Protein AF-A0A1E5L088-F1 (afdb_monomer)

Nearest PDB structures (foldseek):
  4i6u-assembly1_A  TM=7.385E-01  e=3.704E-01  Enterobact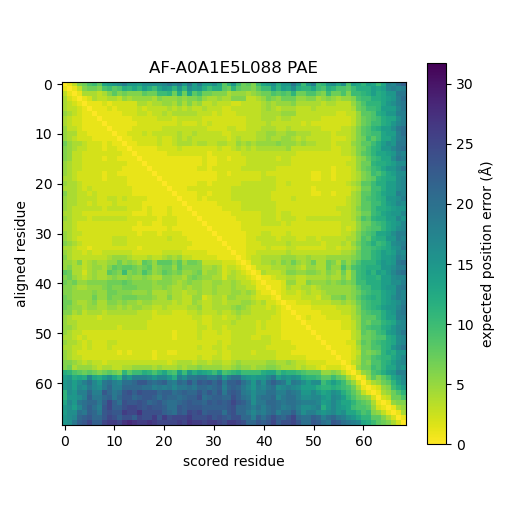er sp. RFL1396
  3g5g-assembly5_I  TM=7.288E-01  e=4.795E-01  Enterobacter sp. RFL1396
  4x4b-assembly1_B  TM=7.311E-01  e=8.570E-01  Enterobacter sp. RFL1396
  4iwr-assembly1_B  TM=7.346E-01  e=1.183E+00  Enterobacter sp. RFL1396
  4yg1-assembly1_C  TM=6.689E-01  e=7.533E-01  Escherichia coli K-12

Structure (mmCIF, N/CA/C/O backbone):
data_AF-A0A1E5L088-F1
#
_entry.id   AF-A0A1E5L088-F1
#
loop_
_atom_site.group_PDB
_atom_site.id
_atom_site.type_symbol
_atom_site.label_atom_id
_atom_site.label_alt_id
_atom_site.label_comp_id
_atom_site.label_asym_id
_atom_site.label_entity_id
_atom_site.label_seq_id
_atom_site.pdbx_PDB_ins_code
_atom_site.Cartn_x
_atom_site.Cartn_y
_atom_site.Cartn_z
_atom_site.occupancy
_atom_site.B_iso_or_equiv
_atom_site.auth_seq_id
_atom_site.auth_comp_id
_atom_site.auth_asym_id
_atom_site.auth_atom_id
_atom_site.pdbx_PDB_model_num
ATOM 1 N N . MET A 1 1 ? 8.319 -6.066 -11.812 1.00 58.53 1 MET A N 1
ATOM 2 C CA . MET A 1 1 ? 7.363 -6.987 -11.165 1.00 58.53 1 MET A CA 1
ATOM 3 C C . MET A 1 1 ? 5.961 -6.401 -11.288 1.00 58.53 1 MET A C 1
ATOM 5 O O . MET A 1 1 ? 5.807 -5.229 -10.983 1.00 58.53 1 MET A O 1
ATOM 9 N N . LYS A 1 2 ? 4.964 -7.145 -11.787 1.00 59.69 2 LYS A N 1
ATOM 10 C CA . LYS A 1 2 ? 3.590 -6.636 -11.979 1.00 59.69 2 LYS A CA 1
ATOM 11 C C . LYS A 1 2 ? 2.630 -7.318 -11.000 1.00 59.69 2 LYS A C 1
ATOM 13 O O . LYS A 1 2 ? 1.874 -8.201 -11.380 1.00 59.69 2 LYS A O 1
ATOM 18 N N . ILE A 1 3 ? 2.689 -6.933 -9.729 1.00 69.38 3 ILE A N 1
ATOM 19 C CA . ILE A 1 3 ? 1.676 -7.337 -8.743 1.00 69.38 3 ILE A CA 1
ATOM 20 C C . ILE A 1 3 ? 0.494 -6.376 -8.869 1.00 69.38 3 ILE A C 1
ATOM 22 O O . ILE A 1 3 ? 0.705 -5.169 -8.942 1.00 69.38 3 ILE A O 1
ATOM 26 N N . ASN A 1 4 ? -0.736 -6.884 -8.887 1.00 78.75 4 ASN A N 1
ATOM 27 C CA . ASN A 1 4 ? -1.924 -6.043 -8.989 1.00 78.75 4 ASN A CA 1
ATOM 28 C C . ASN A 1 4 ? -2.418 -5.590 -7.611 1.00 78.75 4 ASN A C 1
ATOM 30 O O . ASN A 1 4 ? -3.182 -6.311 -6.981 1.00 78.75 4 ASN A O 1
ATOM 34 N N . LEU A 1 5 ? -2.018 -4.392 -7.165 1.00 80.81 5 LEU A N 1
ATOM 35 C CA . LEU A 1 5 ? -2.424 -3.836 -5.864 1.00 80.81 5 LEU A CA 1
ATOM 36 C C . LEU A 1 5 ? -3.947 -3.781 -5.697 1.00 80.81 5 LEU A C 1
ATOM 38 O O . LEU A 1 5 ? -4.453 -4.139 -4.636 1.00 80.81 5 LEU A O 1
ATOM 42 N N . LYS A 1 6 ? -4.673 -3.395 -6.752 1.00 85.25 6 LYS A N 1
ATOM 43 C CA . LYS A 1 6 ? -6.136 -3.310 -6.730 1.00 85.25 6 LYS A CA 1
ATOM 44 C C . LYS A 1 6 ? -6.772 -4.639 -6.339 1.00 85.25 6 LYS A C 1
ATOM 46 O O . LYS A 1 6 ? -7.630 -4.659 -5.466 1.00 85.25 6 LYS A O 1
ATOM 51 N N . LYS A 1 7 ? -6.282 -5.746 -6.904 1.00 86.38 7 LYS A N 1
ATOM 52 C CA . LYS A 1 7 ? -6.753 -7.093 -6.560 1.00 86.38 7 LYS A CA 1
ATOM 53 C C . LYS A 1 7 ? -6.656 -7.361 -5.052 1.00 86.38 7 LYS A C 1
ATOM 55 O O . LYS 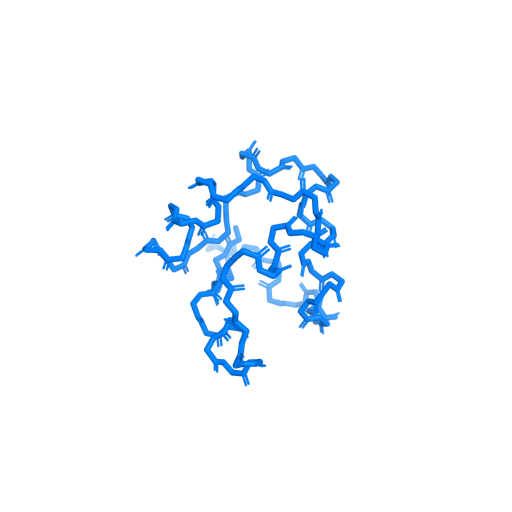A 1 7 ? -7.644 -7.757 -4.451 1.00 86.38 7 LYS A O 1
ATOM 60 N N . TYR A 1 8 ? -5.498 -7.114 -4.441 1.00 87.56 8 TYR A N 1
ATOM 61 C CA . TYR A 1 8 ? -5.280 -7.429 -3.023 1.00 87.56 8 TYR A CA 1
ATOM 62 C C . TYR A 1 8 ? -6.070 -6.521 -2.078 1.00 87.56 8 TYR A C 1
ATOM 64 O O . TYR A 1 8 ? -6.584 -6.986 -1.062 1.00 87.56 8 TYR A O 1
ATOM 72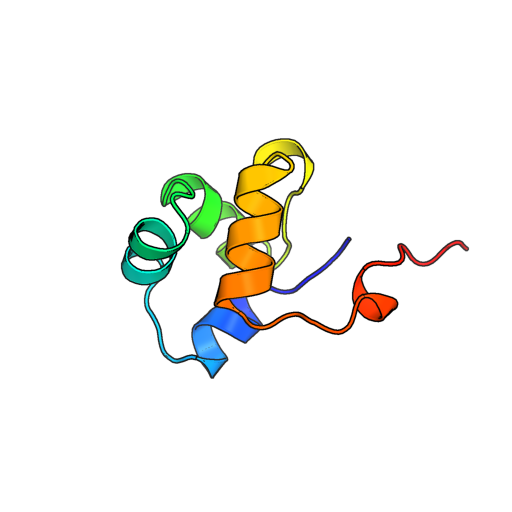 N N . VAL A 1 9 ? -6.183 -5.235 -2.413 1.00 88.12 9 VAL A N 1
ATOM 73 C CA . VAL A 1 9 ? -6.975 -4.267 -1.641 1.00 88.12 9 VAL A CA 1
ATOM 74 C C . VAL A 1 9 ? -8.459 -4.646 -1.674 1.00 88.12 9 VAL A C 1
ATOM 76 O O . VAL A 1 9 ? -9.094 -4.723 -0.620 1.00 88.12 9 VAL A O 1
ATOM 79 N N . ASP A 1 10 ? -8.982 -4.959 -2.863 1.00 88.38 10 ASP A N 1
ATOM 80 C CA . ASP A 1 10 ? -10.384 -5.328 -3.061 1.00 88.38 10 ASP A CA 1
ATOM 81 C C . ASP A 1 10 ? -10.705 -6.692 -2.399 1.00 88.38 10 ASP A C 1
ATOM 83 O O . ASP A 1 10 ? -11.731 -6.826 -1.729 1.00 88.38 10 ASP A O 1
ATOM 87 N N . GLU A 1 11 ? -9.816 -7.693 -2.507 1.00 89.69 11 GLU A N 1
ATOM 88 C CA . GLU A 1 11 ? -9.971 -9.019 -1.874 1.00 89.69 11 GLU A CA 1
ATOM 89 C C . GLU A 1 11 ? -9.939 -8.950 -0.341 1.00 89.69 11 GLU A C 1
ATOM 91 O O . GLU A 1 11 ? -10.761 -9.584 0.326 1.00 89.69 11 GLU A O 1
ATOM 96 N N . LYS A 1 12 ? -9.027 -8.151 0.230 1.00 89.94 12 LYS A N 1
ATOM 97 C CA . LYS A 1 12 ? -8.912 -7.956 1.684 1.00 89.94 12 LYS A CA 1
ATOM 98 C C . LYS A 1 12 ? -10.001 -7.025 2.240 1.00 89.94 12 LYS A C 1
ATOM 100 O O . LYS A 1 12 ? -10.166 -6.954 3.455 1.00 89.94 12 LYS A O 1
ATOM 105 N N . LYS A 1 13 ? -10.771 -6.356 1.367 1.00 92.56 13 LYS A N 1
ATOM 106 C CA . LYS A 1 13 ? -11.842 -5.397 1.704 1.00 92.56 13 LYS A CA 1
ATOM 107 C C . LYS A 1 13 ? -11.360 -4.266 2.619 1.00 92.56 13 LYS A C 1
ATOM 109 O O . LYS A 1 13 ? -12.045 -3.889 3.569 1.00 92.56 13 LYS A O 1
ATOM 114 N N . VAL A 1 14 ? -10.171 -3.740 2.337 1.00 93.06 14 VAL A N 1
ATOM 115 C CA . VAL A 1 14 ? -9.555 -2.633 3.089 1.00 93.06 14 VAL A CA 1
ATOM 116 C C . VAL A 1 14 ? -9.511 -1.369 2.244 1.00 93.06 14 VAL A C 1
ATOM 118 O O . VAL A 1 14 ? -9.556 -1.433 1.018 1.00 93.06 14 VAL A O 1
ATOM 121 N N . THR A 1 15 ? -9.412 -0.210 2.890 1.00 94.75 15 THR A N 1
ATOM 122 C CA . THR A 1 15 ? -9.199 1.059 2.185 1.00 94.75 15 THR A CA 1
ATOM 123 C C . THR A 1 15 ? -7.706 1.362 2.067 1.00 94.75 15 THR A C 1
ATOM 125 O O . THR A 1 15 ? -6.891 0.833 2.828 1.00 94.75 15 THR A O 1
ATOM 128 N N . LEU A 1 16 ? -7.323 2.227 1.125 1.00 94.31 16 LEU A N 1
ATOM 129 C CA . LEU A 1 16 ? -5.917 2.594 0.941 1.00 94.31 16 LEU A CA 1
ATOM 130 C C . LEU A 1 16 ? -5.353 3.379 2.134 1.00 94.31 16 LEU A C 1
ATOM 132 O O . LEU A 1 16 ? -4.163 3.276 2.405 1.00 94.31 16 LEU A O 1
ATOM 136 N N . GLU A 1 17 ? -6.186 4.098 2.887 1.00 96.75 17 GLU A N 1
ATOM 137 C CA . GLU A 1 17 ? -5.799 4.780 4.128 1.00 96.75 17 GLU A CA 1
ATOM 138 C C . GLU A 1 17 ? -5.378 3.780 5.208 1.00 96.75 17 GLU A C 1
ATOM 140 O O . GLU A 1 17 ? -4.398 4.005 5.919 1.00 96.75 17 GLU A O 1
ATOM 145 N N . VAL A 1 18 ? -6.092 2.653 5.310 1.00 95.88 18 VAL A N 1
ATOM 146 C CA . VAL A 1 18 ? -5.718 1.563 6.219 1.00 95.88 18 VAL A CA 1
ATOM 147 C C . VAL A 1 18 ? -4.391 0.961 5.777 1.00 95.88 18 VAL A C 1
ATOM 149 O O . VAL A 1 18 ? -3.494 0.810 6.599 1.00 95.88 18 VAL A O 1
ATOM 152 N N . VAL A 1 19 ? -4.226 0.679 4.483 1.00 94.00 19 VAL A N 1
ATOM 153 C CA . VAL A 1 19 ? -2.959 0.150 3.954 1.00 94.00 19 VAL A CA 1
ATOM 154 C C . VAL A 1 19 ? -1.808 1.113 4.253 1.00 94.00 19 VAL A C 1
ATOM 156 O O . VAL A 1 19 ? -0.801 0.687 4.804 1.00 94.00 19 VAL A O 1
ATOM 159 N N . ALA A 1 20 ? -1.977 2.410 3.983 1.00 94.75 20 ALA A N 1
ATOM 160 C CA . ALA A 1 20 ? -0.966 3.433 4.245 1.00 94.75 20 ALA A CA 1
ATOM 161 C C . ALA A 1 20 ? -0.522 3.446 5.713 1.00 94.75 20 ALA A C 1
ATOM 163 O O . ALA A 1 20 ? 0.673 3.466 6.011 1.00 94.75 20 ALA A O 1
ATOM 164 N N . LYS A 1 21 ? -1.492 3.388 6.634 1.00 95.56 21 LYS A N 1
ATOM 165 C CA . LYS A 1 21 ? -1.240 3.366 8.076 1.00 95.56 21 LYS A CA 1
ATOM 166 C C . LYS A 1 21 ? -0.472 2.115 8.511 1.00 95.56 21 LYS A C 1
ATOM 168 O O . LYS A 1 21 ? 0.452 2.226 9.310 1.00 95.56 21 LYS A O 1
ATOM 173 N N . GLU A 1 22 ? -0.853 0.948 8.003 1.00 94.38 22 GLU A N 1
ATOM 174 C CA . GLU A 1 22 ? -0.280 -0.337 8.421 1.00 94.38 22 GLU A CA 1
ATOM 175 C C . GLU A 1 22 ? 1.086 -0.616 7.773 1.00 94.38 22 GLU A C 1
ATOM 177 O O . GLU A 1 22 ? 1.936 -1.265 8.377 1.00 94.38 22 GLU A O 1
ATOM 182 N N . THR A 1 23 ? 1.334 -0.116 6.557 1.00 91.25 23 THR A N 1
ATOM 183 C CA . THR A 1 23 ? 2.590 -0.369 5.829 1.00 91.25 23 THR A CA 1
ATOM 184 C C . THR A 1 23 ? 3.591 0.778 5.909 1.00 91.25 23 THR A C 1
ATOM 186 O O . THR A 1 23 ? 4.753 0.594 5.534 1.00 91.25 23 THR A O 1
ATOM 189 N N . GLY A 1 24 ? 3.157 1.961 6.354 1.00 92.69 24 GLY A N 1
ATOM 190 C CA . GLY A 1 24 ? 3.956 3.189 6.345 1.00 92.69 24 GLY A CA 1
ATOM 191 C C . GLY A 1 24 ? 4.242 3.724 4.938 1.00 92.69 24 GLY A C 1
ATOM 192 O O . GLY A 1 24 ? 5.125 4.560 4.771 1.00 92.69 24 GLY A O 1
ATOM 193 N N . VAL A 1 25 ? 3.535 3.224 3.920 1.00 91.44 25 VAL A N 1
ATOM 194 C CA . VAL A 1 25 ? 3.656 3.710 2.540 1.00 91.44 25 VAL A CA 1
ATOM 195 C C . VAL A 1 25 ? 2.726 4.898 2.360 1.00 91.44 25 VAL A C 1
ATOM 197 O O . VAL A 1 25 ? 1.581 4.873 2.805 1.00 91.44 25 VAL A O 1
ATOM 200 N N . GLU A 1 26 ? 3.206 5.933 1.682 1.00 93.44 26 GLU A N 1
ATOM 201 C CA . GLU A 1 26 ? 2.422 7.137 1.435 1.00 93.44 26 GLU A CA 1
ATOM 202 C C . GLU A 1 26 ? 1.145 6.840 0.636 1.00 93.44 26 GLU A C 1
ATOM 204 O O . GLU A 1 26 ? 1.157 6.124 -0.371 1.00 93.44 26 GLU A O 1
ATOM 209 N N . LEU A 1 27 ? 0.031 7.435 1.074 1.00 93.81 27 LEU A N 1
ATOM 210 C CA . LEU A 1 27 ? -1.286 7.230 0.470 1.00 93.81 27 LEU A CA 1
ATOM 211 C C . LEU A 1 27 ? -1.319 7.631 -1.011 1.00 93.81 27 LEU A C 1
ATOM 213 O O . LEU A 1 27 ? -1.918 6.928 -1.821 1.00 93.81 27 LEU A O 1
ATOM 217 N N . GLU A 1 28 ? -0.654 8.727 -1.383 1.00 92.56 28 GLU A N 1
ATOM 218 C CA . GLU A 1 28 ? -0.577 9.182 -2.778 1.00 92.56 28 GLU A CA 1
ATOM 219 C C . GLU A 1 28 ? 0.091 8.138 -3.680 1.00 92.56 28 GLU A C 1
ATOM 221 O O . GLU A 1 28 ? -0.386 7.852 -4.781 1.00 92.56 28 GLU A O 1
ATOM 226 N N . MET A 1 29 ? 1.147 7.494 -3.181 1.00 90.44 29 MET A N 1
ATOM 227 C CA . MET A 1 29 ? 1.837 6.429 -3.900 1.00 90.44 29 MET A CA 1
ATOM 228 C C . MET A 1 29 ? 0.943 5.193 -4.050 1.00 90.44 29 MET A C 1
ATOM 230 O O . MET A 1 29 ? 0.886 4.588 -5.123 1.00 90.44 29 MET A O 1
ATOM 234 N N . LEU A 1 30 ? 0.199 4.836 -2.999 1.00 91.75 30 LEU A N 1
ATOM 235 C CA . LEU A 1 30 ? -0.780 3.747 -3.040 1.00 91.75 3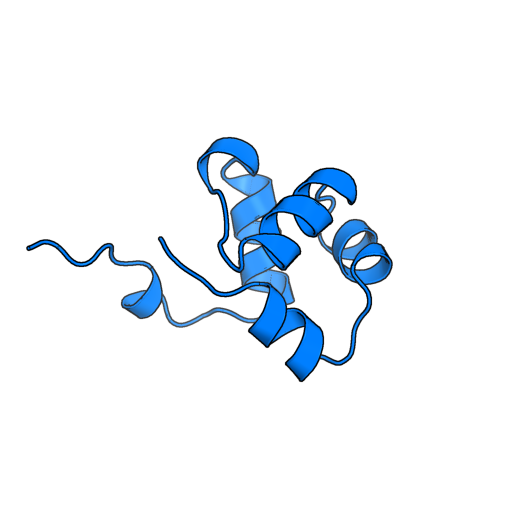0 LEU A CA 1
ATOM 236 C C . LEU A 1 30 ? -1.913 4.024 -4.031 1.00 91.75 30 LEU A C 1
ATOM 238 O O . LEU A 1 30 ? -2.279 3.121 -4.779 1.00 91.75 30 LEU A O 1
ATOM 242 N N . LEU A 1 31 ? -2.424 5.255 -4.092 1.00 92.06 31 LEU A N 1
ATOM 243 C CA . LEU A 1 31 ? -3.438 5.673 -5.065 1.00 92.06 31 LEU A CA 1
ATOM 244 C C . LEU A 1 31 ? -2.932 5.529 -6.501 1.00 92.06 31 LEU A C 1
ATOM 246 O O . LEU A 1 31 ? -3.621 4.963 -7.352 1.00 92.06 31 LEU A O 1
ATOM 250 N N . GLU A 1 32 ? -1.713 5.993 -6.776 1.00 89.88 32 GLU A N 1
ATOM 251 C CA . GLU A 1 32 ? -1.101 5.858 -8.096 1.00 89.88 32 GLU A CA 1
ATOM 252 C C . GLU A 1 32 ? -0.961 4.379 -8.499 1.00 89.88 32 GLU A C 1
ATOM 254 O O . GLU A 1 32 ? -1.364 3.990 -9.598 1.00 89.88 32 GLU A O 1
ATOM 259 N N . MET A 1 33 ? -0.439 3.540 -7.600 1.00 88.00 33 MET A N 1
ATOM 260 C CA . MET A 1 33 ? -0.252 2.105 -7.844 1.00 88.00 33 MET A CA 1
ATOM 261 C C . MET A 1 33 ? -1.575 1.343 -7.960 1.00 88.00 33 MET A C 1
ATOM 263 O O . MET A 1 33 ? -1.681 0.428 -8.778 1.00 88.00 33 MET A O 1
ATOM 267 N N . TYR A 1 34 ? -2.589 1.720 -7.178 1.00 88.88 34 TYR A N 1
ATOM 268 C CA . TYR A 1 34 ? -3.929 1.134 -7.232 1.00 88.88 34 TYR A CA 1
ATOM 269 C C . TYR A 1 34 ? -4.579 1.418 -8.587 1.00 88.88 34 TYR A C 1
ATOM 271 O O . TYR A 1 34 ? -5.078 0.499 -9.236 1.00 88.88 34 TYR A O 1
ATOM 279 N N . ASN A 1 35 ? -4.486 2.663 -9.062 1.00 88.19 35 ASN A N 1
ATOM 280 C CA . ASN A 1 35 ? -5.015 3.072 -10.362 1.00 88.19 35 ASN A CA 1
ATOM 281 C C . ASN A 1 35 ? -4.264 2.429 -11.534 1.00 88.19 35 ASN A C 1
ATOM 283 O O . ASN A 1 35 ? -4.877 2.055 -12.532 1.00 88.19 35 ASN A O 1
ATOM 287 N N . LYS A 1 36 ? -2.943 2.262 -11.414 1.00 85.00 36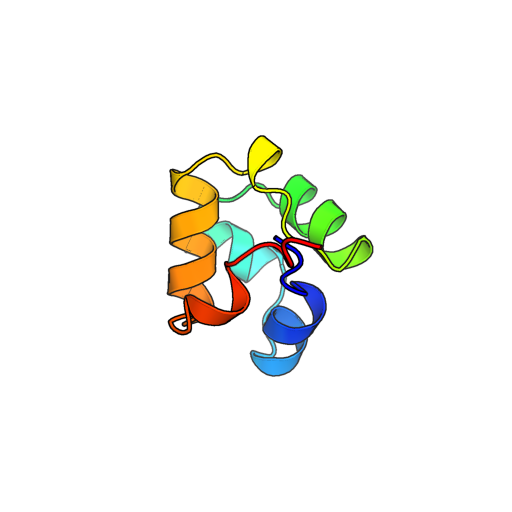 LYS A N 1
ATOM 288 C CA . LYS A 1 36 ? -2.122 1.574 -12.422 1.00 85.00 36 LYS A CA 1
ATOM 289 C C . LYS A 1 36 ? -2.237 0.050 -12.359 1.00 85.00 36 LYS A C 1
ATOM 291 O O . LYS A 1 36 ? -1.843 -0.624 -13.307 1.00 85.00 36 LYS A O 1
ATOM 296 N N . GLY A 1 37 ? -2.746 -0.496 -11.254 1.00 81.06 37 GLY A N 1
ATOM 297 C CA . GLY A 1 37 ? -2.803 -1.934 -11.004 1.00 81.06 37 GLY A CA 1
ATOM 298 C C . GLY A 1 37 ? -1.420 -2.588 -10.939 1.00 81.06 37 GLY A C 1
ATOM 299 O O . GLY A 1 37 ? -1.296 -3.765 -11.268 1.00 81.06 37 GLY A O 1
ATOM 300 N N . THR A 1 38 ? -0.370 -1.846 -10.570 1.00 80.38 38 THR A N 1
ATOM 301 C CA . THR A 1 38 ? 1.009 -2.360 -10.507 1.00 80.38 38 THR A CA 1
ATOM 302 C C . THR A 1 38 ? 1.778 -1.776 -9.331 1.00 80.38 38 THR A C 1
ATOM 304 O O . THR A 1 38 ? 1.729 -0.568 -9.113 1.00 80.38 38 THR A O 1
ATOM 307 N N . PHE A 1 39 ? 2.567 -2.604 -8.647 1.00 79.44 39 PHE A N 1
ATOM 308 C CA . PHE A 1 39 ? 3.565 -2.140 -7.681 1.00 79.44 39 PHE A CA 1
ATOM 309 C C . PHE A 1 39 ? 4.763 -1.509 -8.393 1.00 79.44 39 PHE A C 1
ATOM 311 O O . PHE A 1 39 ? 5.396 -2.154 -9.232 1.00 79.44 39 PHE A O 1
ATOM 318 N N . ASP A 1 40 ? 5.108 -0.280 -8.018 1.00 79.31 40 ASP A N 1
ATOM 319 C CA . ASP A 1 40 ? 6.319 0.393 -8.483 1.00 79.31 40 ASP A CA 1
ATOM 320 C C . ASP A 1 40 ? 7.421 0.266 -7.422 1.00 79.31 40 ASP A C 1
ATOM 322 O O . ASP A 1 40 ? 7.524 1.056 -6.483 1.00 79.31 40 ASP A O 1
ATOM 326 N N . SER A 1 41 ? 8.248 -0.773 -7.558 1.00 74.06 41 SER A N 1
ATOM 327 C CA . SER A 1 41 ? 9.341 -1.054 -6.620 1.00 74.06 41 SER A CA 1
ATOM 328 C C . SER A 1 41 ? 10.419 0.032 -6.599 1.00 74.06 41 SER A C 1
ATOM 330 O O . SER A 1 41 ? 11.123 0.153 -5.600 1.00 74.06 41 SER A O 1
ATOM 332 N N . ALA A 1 42 ? 10.563 0.813 -7.677 1.00 78.62 42 ALA A N 1
ATOM 333 C CA . ALA A 1 42 ? 11.523 1.912 -7.720 1.00 78.62 42 ALA A CA 1
ATOM 334 C C . ALA A 1 42 ? 11.057 3.086 -6.848 1.00 78.62 42 ALA A C 1
ATOM 336 O O . ALA A 1 42 ? 11.881 3.723 -6.199 1.00 78.62 42 ALA A O 1
ATOM 337 N N . LYS A 1 43 ? 9.741 3.328 -6.787 1.00 79.88 43 LYS A N 1
ATOM 338 C CA . LYS A 1 43 ? 9.138 4.359 -5.928 1.00 79.88 43 LYS A CA 1
ATOM 339 C C . LYS A 1 43 ? 9.031 3.938 -4.465 1.00 79.88 43 LYS A C 1
ATOM 341 O O . LYS A 1 43 ? 9.296 4.742 -3.581 1.00 79.88 43 LYS A O 1
ATOM 346 N N . LEU A 1 44 ? 8.671 2.681 -4.210 1.00 82.06 44 LEU A N 1
ATOM 347 C CA . LEU A 1 44 ? 8.467 2.155 -2.855 1.00 82.06 44 LEU A CA 1
ATOM 348 C C . LEU A 1 44 ? 9.759 2.016 -2.037 1.00 82.06 44 LEU A C 1
ATOM 350 O O . LEU A 1 44 ? 9.719 2.005 -0.804 1.00 82.06 44 LEU A O 1
ATOM 354 N N . GLY A 1 45 ? 10.891 1.816 -2.717 1.00 83.19 45 GLY A N 1
ATOM 355 C CA . GLY A 1 45 ? 12.102 1.310 -2.081 1.00 83.19 45 GLY A CA 1
ATOM 356 C C . GLY A 1 45 ? 11.911 -0.095 -1.488 1.00 83.19 45 GLY A C 1
ATOM 357 O O . GLY A 1 45 ? 10.826 -0.681 -1.505 1.00 83.19 45 GLY A O 1
ATOM 358 N N . VAL A 1 46 ? 12.990 -0.663 -0.944 1.00 82.88 46 VAL A N 1
ATOM 359 C CA . VAL A 1 46 ? 12.976 -2.039 -0.413 1.00 82.88 46 VAL A CA 1
ATOM 360 C C . VAL A 1 46 ? 12.044 -2.169 0.797 1.00 82.88 46 VAL A C 1
ATOM 362 O O . VAL A 1 46 ? 11.301 -3.145 0.896 1.00 82.88 46 VAL A O 1
ATOM 365 N N . ASN A 1 47 ? 12.027 -1.172 1.686 1.00 86.06 47 ASN A N 1
ATOM 366 C CA . ASN A 1 47 ? 11.224 -1.211 2.911 1.00 86.06 47 ASN A CA 1
ATOM 367 C C . ASN A 1 47 ? 9.721 -1.122 2.616 1.00 86.06 47 ASN A C 1
ATOM 369 O O . ASN A 1 47 ? 8.960 -1.963 3.088 1.00 86.06 47 ASN A O 1
ATOM 373 N N . GLY A 1 48 ? 9.295 -0.158 1.790 1.00 86.31 48 GLY A N 1
ATOM 374 C CA . GLY A 1 48 ? 7.884 -0.002 1.425 1.00 86.31 48 GLY A CA 1
ATOM 375 C C . GLY A 1 48 ? 7.350 -1.217 0.669 1.00 86.31 48 GLY A C 1
ATOM 376 O O . GLY A 1 48 ? 6.243 -1.685 0.939 1.00 86.31 48 GLY A O 1
ATOM 377 N N . LEU A 1 49 ? 8.169 -1.789 -0.222 1.00 86.69 49 LEU A N 1
ATOM 378 C CA . LEU A 1 49 ? 7.818 -3.016 -0.925 1.00 86.69 49 LEU A CA 1
ATOM 379 C C . LEU A 1 49 ? 7.663 -4.196 0.041 1.00 86.69 49 LEU A C 1
ATOM 381 O O . LEU A 1 49 ? 6.654 -4.894 -0.013 1.00 86.69 49 LEU A O 1
ATOM 385 N N . THR A 1 50 ? 8.629 -4.401 0.937 1.00 86.56 50 THR A N 1
ATOM 386 C CA . THR A 1 50 ? 8.600 -5.508 1.906 1.00 86.56 50 THR A CA 1
ATOM 387 C C . THR A 1 50 ? 7.385 -5.401 2.825 1.00 86.56 50 THR A C 1
ATOM 389 O O . THR A 1 50 ? 6.670 -6.384 3.007 1.00 86.56 50 THR A O 1
ATOM 392 N N . ASN A 1 51 ? 7.083 -4.203 3.333 1.00 90.12 51 ASN A N 1
ATOM 393 C CA . ASN A 1 51 ? 5.924 -3.967 4.195 1.00 90.12 51 ASN A CA 1
ATOM 394 C C . ASN A 1 51 ? 4.602 -4.282 3.492 1.00 90.12 51 ASN A C 1
ATOM 396 O O . ASN A 1 51 ? 3.737 -4.924 4.084 1.00 90.12 51 ASN A O 1
ATOM 400 N N . LEU A 1 52 ? 4.447 -3.890 2.224 1.00 89.00 52 LEU A N 1
ATOM 401 C CA . LEU A 1 52 ? 3.241 -4.224 1.466 1.00 89.00 52 LEU A CA 1
ATOM 402 C C . LEU A 1 52 ? 3.134 -5.724 1.174 1.00 89.00 52 LEU A C 1
ATOM 404 O O . LEU A 1 52 ? 2.049 -6.288 1.301 1.00 89.00 52 LEU A O 1
ATOM 408 N N . LEU A 1 53 ? 4.237 -6.377 0.796 1.00 87.38 53 LEU A N 1
ATOM 409 C CA . LEU A 1 53 ? 4.244 -7.822 0.553 1.00 87.38 53 LEU A CA 1
ATOM 410 C C . LEU A 1 53 ? 3.858 -8.596 1.819 1.00 87.38 53 LEU A C 1
ATOM 412 O O . LEU A 1 53 ? 3.043 -9.510 1.739 1.00 87.38 53 LEU A O 1
ATOM 416 N N . MET A 1 54 ? 4.382 -8.196 2.982 1.00 88.50 54 MET A N 1
ATOM 417 C CA . MET A 1 54 ? 4.002 -8.779 4.272 1.00 88.50 54 MET A CA 1
ATOM 418 C C . MET A 1 54 ? 2.532 -8.510 4.604 1.00 88.50 54 MET A C 1
ATOM 420 O O . MET A 1 54 ? 1.809 -9.440 4.948 1.00 88.50 54 MET A O 1
ATOM 424 N N . TYR A 1 55 ? 2.063 -7.268 4.451 1.00 90.94 55 TYR A N 1
ATOM 425 C CA . TYR A 1 55 ? 0.682 -6.887 4.763 1.00 90.94 55 TYR A CA 1
ATOM 426 C C . TYR A 1 55 ? -0.356 -7.649 3.931 1.00 90.94 55 TYR A C 1
ATOM 428 O O . TYR A 1 55 ? -1.420 -8.018 4.435 1.00 90.94 55 TYR A O 1
ATOM 436 N N . PHE A 1 56 ? -0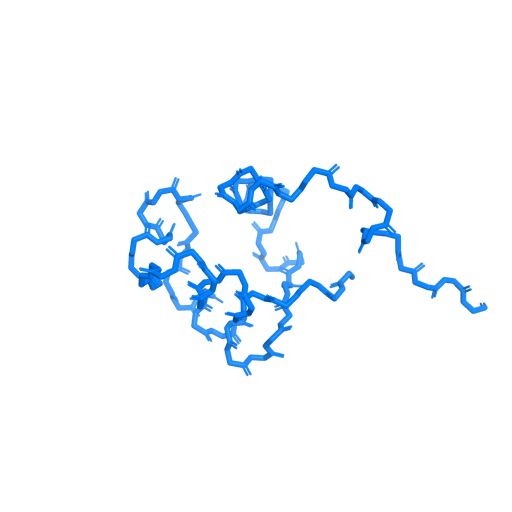.059 -7.892 2.656 1.00 88.69 56 PHE A N 1
ATOM 437 C CA . PHE A 1 56 ? -0.921 -8.660 1.758 1.00 88.69 56 PHE A CA 1
ATOM 438 C C . PHE A 1 56 ? -0.606 -10.160 1.744 1.00 88.69 56 PHE A C 1
ATOM 440 O O . PHE A 1 56 ? -1.174 -10.879 0.926 1.00 88.69 56 PHE A O 1
ATOM 447 N N . GLU A 1 57 ? 0.282 -10.629 2.626 1.00 87.19 57 GLU A N 1
ATOM 448 C CA . GLU A 1 57 ? 0.689 -12.036 2.736 1.00 87.19 57 GLU A CA 1
ATOM 449 C C . GLU A 1 57 ? 1.143 -12.626 1.386 1.00 87.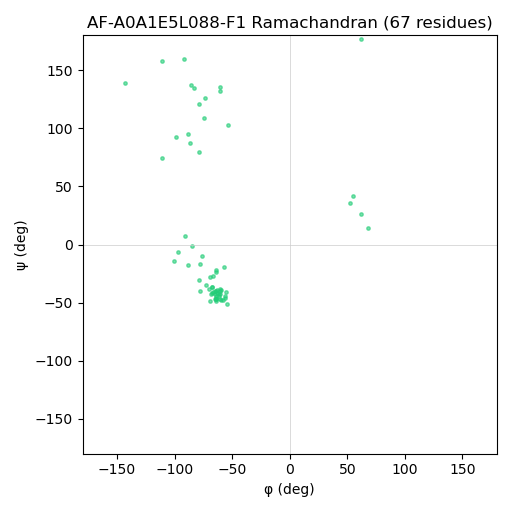19 57 GLU A C 1
ATOM 451 O O . GLU A 1 57 ? 0.930 -13.798 1.064 1.00 87.19 57 GLU A O 1
ATOM 456 N N . ILE A 1 58 ? 1.804 -11.796 0.573 1.00 82.12 58 ILE A N 1
ATOM 457 C CA . ILE A 1 58 ? 2.325 -12.166 -0.741 1.00 82.12 58 ILE A CA 1
ATOM 458 C C . ILE A 1 58 ? 3.624 -12.947 -0.522 1.00 82.12 58 ILE A C 1
ATOM 460 O O . ILE A 1 58 ? 4.732 -12.426 -0.619 1.00 82.12 58 ILE A O 1
ATOM 464 N N . THR A 1 59 ? 3.461 -14.224 -0.187 1.00 69.56 59 THR A N 1
ATOM 465 C CA . THR A 1 59 ? 4.542 -15.170 0.137 1.00 69.56 59 THR A CA 1
ATOM 466 C C .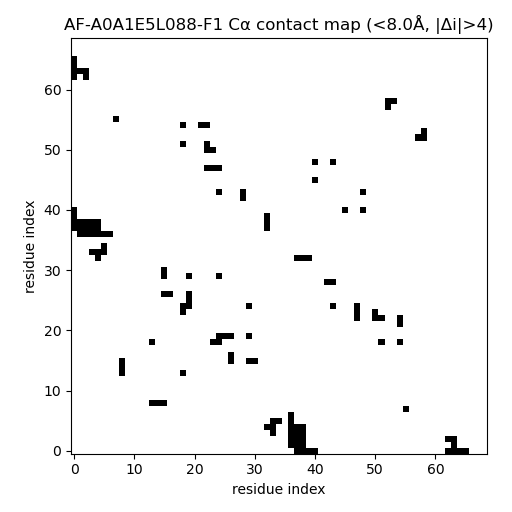 THR A 1 59 ? 5.093 -15.895 -1.089 1.00 69.56 59 THR A C 1
ATOM 468 O O . THR A 1 59 ? 6.196 -16.438 -1.050 1.00 69.56 59 THR A O 1
ATOM 471 N N . ASN A 1 60 ? 4.354 -15.905 -2.204 1.00 56.44 60 ASN A N 1
ATOM 472 C CA . ASN A 1 60 ? 4.749 -16.652 -3.392 1.00 56.44 60 ASN A CA 1
ATOM 473 C C . ASN A 1 60 ? 5.684 -15.822 -4.284 1.00 56.44 60 ASN A C 1
ATOM 475 O O . ASN A 1 60 ? 5.261 -15.142 -5.223 1.00 56.44 60 ASN A O 1
ATOM 479 N N . VAL A 1 61 ? 6.980 -15.915 -3.970 1.00 51.16 61 VAL A N 1
ATOM 480 C CA . VAL A 1 61 ? 8.089 -15.253 -4.676 1.00 51.16 61 VAL A CA 1
ATOM 481 C C . VAL A 1 61 ? 8.138 -15.620 -6.170 1.00 51.16 61 VAL A C 1
ATOM 483 O O . VAL A 1 61 ? 8.667 -14.868 -6.981 1.00 51.16 61 VAL A O 1
ATOM 486 N N . ASN A 1 62 ? 7.503 -16.722 -6.584 1.00 46.91 62 ASN A N 1
ATOM 487 C CA . ASN A 1 62 ? 7.416 -17.122 -7.993 1.00 46.91 62 ASN A CA 1
ATOM 488 C C . ASN A 1 62 ? 6.632 -16.129 -8.874 1.00 46.91 62 ASN A C 1
ATOM 490 O O . ASN A 1 62 ? 6.892 -16.055 -10.070 1.00 46.91 62 ASN A O 1
ATOM 494 N N . ASN A 1 63 ? 5.753 -15.299 -8.296 1.00 47.34 63 ASN A N 1
ATOM 495 C CA . ASN A 1 63 ? 5.125 -14.165 -8.997 1.00 47.34 63 ASN A CA 1
ATOM 496 C C . ASN A 1 63 ? 5.994 -12.884 -8.980 1.00 47.34 63 ASN A C 1
ATOM 498 O O . ASN A 1 63 ? 5.593 -11.849 -9.517 1.00 47.34 63 ASN A O 1
ATOM 502 N N . LEU A 1 64 ? 7.169 -12.934 -8.340 1.00 47.22 64 LEU A N 1
ATOM 503 C CA . LEU A 1 64 ? 8.139 -11.837 -8.226 1.00 47.22 64 LEU A CA 1
ATOM 504 C C . LEU A 1 64 ? 9.259 -11.934 -9.275 1.00 47.22 64 LEU A C 1
ATOM 506 O O . LEU A 1 64 ? 10.053 -11.002 -9.409 1.00 47.22 64 LEU A O 1
ATOM 510 N N . ILE A 1 65 ? 9.312 -13.025 -10.046 1.00 43.47 65 ILE A N 1
AT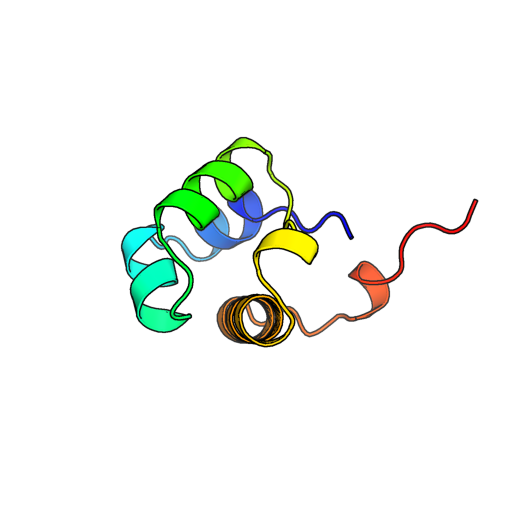OM 511 C CA . ILE A 1 65 ? 10.263 -13.187 -11.146 1.00 43.47 65 ILE A CA 1
ATOM 512 C C . ILE A 1 65 ? 9.726 -12.391 -12.348 1.00 43.47 65 ILE A C 1
ATOM 514 O O . ILE A 1 65 ? 8.599 -12.634 -12.784 1.00 43.47 65 ILE A O 1
ATOM 518 N N . PRO A 1 66 ? 10.466 -11.403 -12.887 1.00 39.34 66 PRO A N 1
ATOM 519 C CA . PRO A 1 66 ? 10.100 -10.817 -14.169 1.00 39.34 66 PRO A CA 1
ATOM 520 C C . PRO A 1 66 ? 10.139 -11.931 -15.215 1.00 39.34 66 PRO A C 1
ATOM 522 O O . PRO A 1 66 ? 11.109 -12.680 -15.245 1.00 39.34 66 PRO A O 1
ATOM 525 N N . GLU A 1 67 ? 9.106 -12.054 -16.053 1.00 43.94 67 GLU A N 1
ATOM 526 C CA . GLU A 1 67 ? 9.168 -12.942 -17.219 1.00 43.94 67 GLU A CA 1
ATOM 527 C C . GLU A 1 67 ? 10.413 -12.570 -18.035 1.00 43.94 67 GLU A C 1
ATOM 529 O O . GLU A 1 67 ? 10.445 -11.537 -18.708 1.00 43.94 67 GLU A O 1
ATOM 534 N N . ILE A 1 68 ? 11.467 -13.377 -17.916 1.00 45.12 68 ILE A N 1
ATOM 535 C CA . ILE A 1 68 ? 12.622 -13.307 -18.799 1.00 45.12 68 ILE A CA 1
ATOM 536 C C . ILE A 1 68 ? 12.132 -13.927 -20.106 1.00 45.12 68 ILE A C 1
ATOM 538 O O . ILE A 1 68 ? 11.840 -15.122 -20.148 1.00 45.12 68 ILE A O 1
ATOM 542 N N . ARG A 1 69 ? 11.947 -13.086 -21.127 1.00 42.16 69 ARG A N 1
ATOM 543 C CA . ARG A 1 69 ? 11.764 -13.530 -22.512 1.00 42.16 69 ARG A CA 1
ATOM 544 C C . ARG A 1 69 ? 13.103 -13.897 -23.124 1.00 42.16 69 ARG A C 1
ATOM 546 O O . ARG A 1 69 ? 14.076 -13.159 -22.850 1.00 42.16 69 ARG A O 1
#

Solvent-accessible surface area (backbone atoms only — not comparable to full-atom values): 4045 Å² total; per-residue (Å²): 92,78,48,46,45,42,59,56,36,62,72,70,70,56,55,65,67,57,50,20,69,75,37,72,38,59,52,71,60,50,52,54,24,37,75,68,38,28,54,56,59,84,80,42,37,71,66,34,43,50,34,46,34,59,75,68,64,62,74,65,61,81,70,58,58,64,86,81,127

Organism: NCBI:txid762845

pLDDT: mean 80.59, std 16.01, range [39.34, 96.75]

Mean predicted aligned error: 6.41 Å

Secondary structure (DSSP, 8-state):
----HHHHHHHHT--HHHHHHHH---HHHHHHHHHHTS--HHHHHHHHHHHHHHHTT---GGGGS----

Foldseek 3Di:
DFAFLLVLCVVVVHDLVVVCVQQVDDSVQSVVCNVVRGDDCVVCPPSSVVSNCVVSVVPPCVVVDDPDD

Sequence (69 aa):
MKINLKKYVDEKKVTLEVVAKETGVELEMLLEMYNKGTFDSAKLGVNGLTNLLMYFEITNVNNLIPEIR

Radius of gyration: 11.35 Å; Cα contacts (8 Å, |Δi|>4): 68; chains: 1; bounding box: 25×26×31 Å